Protein AF-A0A9E6DG43-F1 (afdb_monomer_lite)

Foldseek 3Di:
DPPCVVCVVVVVVVVVVVVVVVVVVCLLVPDDPVVLLVVVLVVVQVVCCVPPRDDFDSVQWDWDADPDPQFGIWIWGHGPDAWIWIFGAGSSSDTPDIDTPPDDDPDD

pLDDT: mean 88.23, std 11.86, range [42.12, 97.56]

Radius of gyration: 21.84 Å; chains: 1; bounding box: 48×24×75 Å

Sequence (108 aa):
MPRWLWYVPIGILIVVVAYNGAKLGLMRANVTESAVIDHYAGEYLKDHARLIGEGASLTDCLAIPGYDPGVWIEVRCTPPEGSAFLYGVRRDGALIYAARDEAAKPET

Secondary structure (DSSP, 8-state):
--GGGGGHHHHHHHHHHHHHHHHHHHHHHH--HHHHHHHHHHHHHHHHHHHT-S---GGGEEEEE--STT-SEEEEE--SSSPPEEEEE-TTS-EEEEEE--------

Structure (mmCIF, N/CA/C/O backbone):
data_AF-A0A9E6DG43-F1
#
_entry.id   AF-A0A9E6DG43-F1
#
loop_
_atom_site.group_PDB
_atom_site.id
_atom_site.type_symbol
_atom_site.label_atom_id
_atom_site.label_alt_id
_atom_site.label_comp_id
_atom_site.label_asym_id
_atom_site.label_entity_id
_atom_site.label_seq_id
_atom_site.pdbx_PDB_ins_code
_atom_site.Cartn_x
_atom_site.Cartn_y
_atom_site.Cartn_z
_atom_site.occupancy
_atom_site.B_iso_or_equiv
_atom_site.auth_seq_id
_atom_site.auth_comp_id
_atom_site.auth_asym_id
_atom_site.auth_atom_id
_atom_site.pdbx_PDB_model_num
ATOM 1 N N . MET A 1 1 ? 33.314 -11.643 -40.814 1.00 70.62 1 MET A N 1
ATOM 2 C CA . MET A 1 1 ? 32.351 -11.506 -39.698 1.00 70.62 1 MET A CA 1
ATOM 3 C C . MET A 1 1 ? 31.250 -10.539 -40.116 1.00 70.62 1 MET A C 1
ATOM 5 O O . MET A 1 1 ? 31.592 -9.492 -40.662 1.00 70.62 1 MET A O 1
ATOM 9 N N . PRO A 1 2 ? 29.963 -10.872 -39.928 1.00 84.81 2 PRO A N 1
ATOM 10 C CA . PRO A 1 2 ? 28.862 -9.974 -40.268 1.00 84.81 2 PRO A CA 1
ATOM 11 C C . PRO A 1 2 ? 28.979 -8.673 -39.469 1.00 84.81 2 PRO A C 1
ATOM 13 O O . PRO A 1 2 ? 29.079 -8.702 -38.245 1.00 84.81 2 PRO A O 1
ATOM 16 N N . ARG A 1 3 ? 28.962 -7.524 -40.150 1.00 84.25 3 ARG A N 1
ATOM 17 C CA . ARG A 1 3 ? 29.152 -6.199 -39.526 1.00 84.25 3 ARG A CA 1
ATOM 18 C C . ARG A 1 3 ? 28.072 -5.86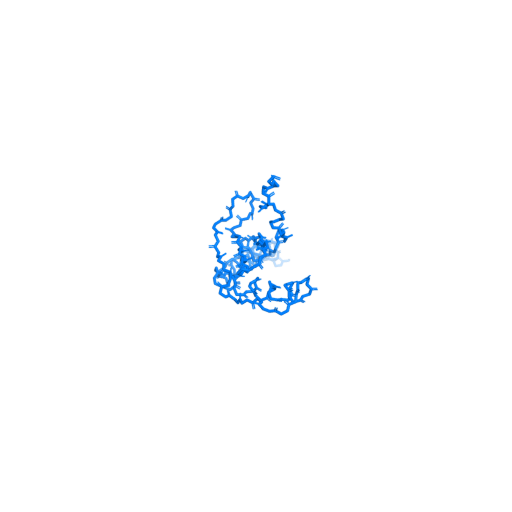0 -38.488 1.00 84.25 3 ARG A C 1
ATOM 20 O O . ARG A 1 3 ? 28.317 -5.049 -37.607 1.00 84.25 3 ARG A O 1
ATOM 27 N N . TRP A 1 4 ? 26.909 -6.513 -38.555 1.00 87.12 4 TRP A N 1
ATOM 28 C CA . TRP A 1 4 ? 25.802 -6.320 -37.616 1.00 87.12 4 TRP A CA 1
ATOM 29 C C . TRP A 1 4 ? 26.089 -6.833 -36.193 1.00 87.12 4 TRP A C 1
ATOM 31 O O . TRP A 1 4 ? 25.572 -6.270 -35.231 1.00 87.12 4 TRP A O 1
ATOM 41 N N . LEU A 1 5 ? 26.977 -7.825 -36.031 1.00 88.06 5 LEU A N 1
ATOM 42 C CA . LEU A 1 5 ? 27.350 -8.355 -34.709 1.00 88.06 5 LEU A CA 1
ATOM 43 C C . LEU A 1 5 ? 27.998 -7.306 -33.792 1.00 88.06 5 LEU A C 1
ATOM 45 O O . LEU A 1 5 ? 27.890 -7.417 -32.576 1.00 88.06 5 LEU A O 1
ATOM 49 N N . TRP A 1 6 ? 28.595 -6.252 -34.356 1.00 89.81 6 TRP A N 1
ATOM 50 C CA . TRP A 1 6 ? 29.132 -5.127 -33.584 1.00 89.81 6 TRP A CA 1
ATOM 51 C C . TRP A 1 6 ? 28.054 -4.293 -32.879 1.00 89.81 6 TRP A C 1
ATOM 53 O O . TRP A 1 6 ? 28.345 -3.656 -31.871 1.00 89.81 6 TRP A O 1
ATOM 63 N N . TYR A 1 7 ? 26.810 -4.313 -33.366 1.00 92.12 7 TYR A N 1
ATOM 64 C CA . TYR A 1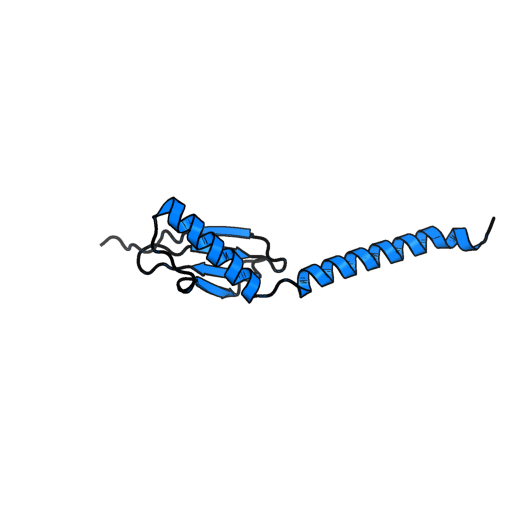 7 ? 25.697 -3.562 -32.772 1.00 92.12 7 TYR A CA 1
ATOM 65 C C . TYR A 1 7 ? 24.878 -4.382 -31.774 1.00 92.12 7 TYR A C 1
ATOM 67 O O . TYR A 1 7 ? 24.066 -3.817 -31.045 1.00 92.12 7 TYR A O 1
ATOM 75 N N . VAL A 1 8 ? 25.104 -5.696 -31.694 1.00 94.25 8 VAL A N 1
ATOM 76 C CA . VAL A 1 8 ? 24.443 -6.590 -30.732 1.00 94.25 8 VAL A CA 1
ATOM 77 C C . VAL A 1 8 ? 24.533 -6.092 -29.281 1.00 94.25 8 VAL A C 1
ATOM 79 O O . VAL A 1 8 ? 23.481 -6.029 -28.647 1.00 94.25 8 VAL A O 1
ATOM 82 N N . PRO A 1 9 ? 25.695 -5.676 -28.730 1.00 93.06 9 PRO A N 1
ATOM 83 C CA . PRO A 1 9 ? 25.746 -5.195 -27.345 1.00 93.06 9 PRO A CA 1
ATOM 84 C C . PRO A 1 9 ? 24.888 -3.942 -27.124 1.00 93.06 9 PRO A C 1
ATOM 86 O O . PRO A 1 9 ? 24.224 -3.822 -26.097 1.00 93.06 9 PRO A O 1
ATOM 89 N N . ILE A 1 10 ? 24.839 -3.040 -28.107 1.00 95.62 10 ILE A N 1
ATOM 90 C CA . ILE A 1 10 ? 23.997 -1.838 -28.054 1.00 95.62 10 ILE A CA 1
ATOM 91 C C . ILE A 1 10 ? 22.517 -2.232 -28.094 1.00 95.62 10 ILE A C 1
ATOM 93 O O . ILE A 1 10 ? 21.728 -1.739 -27.292 1.00 95.62 10 ILE A O 1
ATOM 97 N N . GLY A 1 11 ? 22.141 -3.162 -28.976 1.00 95.62 11 GLY A N 1
ATOM 98 C CA . GLY A 1 11 ? 20.778 -3.688 -29.048 1.00 95.62 11 GLY A CA 1
ATOM 99 C C . GLY A 1 11 ? 20.332 -4.332 -27.733 1.00 95.62 11 GLY A C 1
ATOM 100 O O . GLY A 1 11 ? 19.232 -4.056 -27.260 1.00 95.62 11 GLY A O 1
ATOM 101 N N . ILE A 1 12 ? 21.207 -5.118 -27.099 1.00 96.44 12 ILE A N 1
ATOM 102 C CA . ILE A 1 12 ? 20.945 -5.721 -25.785 1.00 96.44 12 ILE A CA 1
ATOM 103 C C . ILE A 1 12 ? 20.708 -4.635 -24.732 1.00 96.44 12 ILE A C 1
ATOM 105 O O . ILE A 1 12 ? 19.716 -4.702 -24.010 1.00 96.44 12 ILE A O 1
ATOM 109 N N . LEU A 1 13 ? 21.568 -3.615 -24.664 1.00 97.19 13 LEU A N 1
ATOM 110 C CA . LEU A 1 13 ? 21.403 -2.514 -23.712 1.00 97.19 13 LEU A CA 1
ATOM 111 C C . LEU A 1 13 ? 20.068 -1.784 -23.903 1.00 97.19 13 LEU A C 1
ATOM 113 O O . LEU A 1 13 ? 19.375 -1.523 -22.921 1.00 97.19 13 LEU A O 1
ATOM 117 N N . ILE A 1 14 ? 19.673 -1.512 -25.149 1.00 97.31 14 ILE A N 1
ATOM 118 C CA . ILE A 1 14 ? 18.388 -0.870 -25.461 1.00 97.31 14 ILE A CA 1
ATOM 119 C C . ILE A 1 14 ? 17.220 -1.722 -24.957 1.00 97.31 14 ILE A C 1
ATOM 121 O O . ILE A 1 14 ? 16.332 -1.201 -24.284 1.00 97.31 14 ILE A O 1
ATOM 125 N N . VAL A 1 15 ? 17.230 -3.028 -25.236 1.00 97.44 15 VAL A N 1
ATOM 126 C CA . VAL A 1 15 ? 16.167 -3.944 -24.794 1.00 97.44 15 VAL A CA 1
ATOM 127 C C . VAL A 1 15 ? 16.097 -4.009 -23.269 1.00 97.44 15 VAL A C 1
ATOM 129 O O . VAL A 1 15 ? 15.005 -3.944 -22.707 1.00 97.44 15 VAL A O 1
ATOM 132 N N . VAL A 1 16 ? 17.243 -4.077 -22.585 1.00 97.56 16 VAL A N 1
ATOM 133 C CA . VAL A 1 16 ? 17.302 -4.097 -21.116 1.00 97.56 16 VAL A CA 1
ATOM 134 C C . VAL A 1 16 ? 16.716 -2.816 -20.527 1.00 97.56 16 VAL A C 1
ATOM 136 O O . VAL A 1 16 ? 15.893 -2.883 -19.612 1.00 97.56 16 VAL A O 1
ATOM 139 N N . VAL A 1 17 ? 17.096 -1.649 -21.049 1.00 97.06 17 VAL A N 1
ATOM 140 C CA . VAL A 1 17 ? 16.578 -0.360 -20.569 1.00 97.06 17 VAL A CA 1
ATOM 141 C C . VAL A 1 17 ? 15.076 -0.244 -20.837 1.00 97.06 17 VAL A C 1
ATOM 143 O O . VAL A 1 17 ? 14.323 0.092 -19.923 1.00 97.06 17 VAL A O 1
ATOM 146 N N . ALA A 1 18 ? 14.623 -0.583 -22.046 1.00 95.50 18 ALA A N 1
ATOM 147 C CA . ALA A 1 18 ? 13.211 -0.536 -22.419 1.00 95.50 18 ALA A CA 1
ATOM 148 C C . ALA A 1 18 ? 12.354 -1.462 -21.543 1.00 95.50 18 ALA A C 1
ATOM 150 O O . ALA A 1 18 ? 11.316 -1.044 -21.032 1.00 95.50 18 ALA A O 1
ATOM 151 N N . TYR A 1 19 ? 12.815 -2.692 -21.308 1.00 96.00 19 TYR A N 1
ATOM 152 C CA . TYR A 1 19 ? 12.128 -3.658 -20.455 1.00 96.00 19 TYR A CA 1
ATOM 153 C C . TYR A 1 19 ? 11.997 -3.164 -19.009 1.00 96.00 19 TYR A C 1
ATOM 155 O O . TYR A 1 19 ? 10.907 -3.206 -18.438 1.00 96.00 19 TYR A O 1
ATOM 163 N N . ASN A 1 20 ? 13.080 -2.649 -18.416 1.00 93.50 20 ASN A N 1
ATOM 164 C CA . ASN A 1 20 ? 13.039 -2.134 -17.045 1.00 93.50 20 ASN A CA 1
ATOM 165 C C . ASN A 1 20 ? 12.154 -0.886 -16.929 1.00 93.50 20 ASN A C 1
ATOM 167 O O . ASN A 1 20 ? 11.364 -0.788 -15.992 1.00 93.50 20 ASN A O 1
ATOM 171 N N . GLY A 1 21 ? 12.234 0.033 -17.896 1.00 90.50 21 GLY A N 1
ATOM 172 C CA . GLY A 1 21 ? 11.371 1.213 -17.949 1.00 90.50 21 GLY A CA 1
ATOM 173 C C . GLY A 1 21 ? 9.890 0.844 -18.048 1.00 90.50 21 GLY A C 1
ATOM 174 O O . GLY A 1 21 ? 9.083 1.333 -17.259 1.00 90.50 21 GLY A O 1
ATOM 175 N N . ALA A 1 22 ? 9.540 -0.078 -18.950 1.00 90.12 22 ALA A N 1
ATOM 176 C CA . ALA A 1 22 ? 8.172 -0.567 -19.107 1.00 90.12 22 ALA A CA 1
ATOM 177 C C . ALA A 1 22 ? 7.664 -1.261 -17.834 1.00 90.12 22 ALA A C 1
ATOM 179 O O . ALA A 1 22 ? 6.570 -0.957 -17.363 1.00 90.12 22 ALA A O 1
ATOM 180 N N . LYS A 1 23 ? 8.474 -2.137 -17.227 1.00 85.38 23 LYS A N 1
ATOM 181 C CA . LYS A 1 23 ? 8.131 -2.823 -15.974 1.00 85.38 23 LYS A CA 1
ATOM 182 C C . LYS A 1 23 ? 7.853 -1.833 -14.839 1.00 85.38 23 LYS A C 1
ATOM 184 O O . LYS A 1 23 ? 6.844 -1.959 -14.151 1.00 85.38 23 LYS A O 1
ATOM 189 N N . LEU A 1 24 ? 8.729 -0.846 -14.646 1.00 82.25 24 LEU A N 1
ATOM 190 C CA . LEU A 1 24 ? 8.568 0.175 -13.605 1.00 82.25 24 LEU A CA 1
ATOM 191 C C . LEU A 1 24 ? 7.360 1.082 -13.871 1.00 82.25 24 LEU A C 1
ATOM 193 O O . LEU A 1 24 ? 6.647 1.441 -12.935 1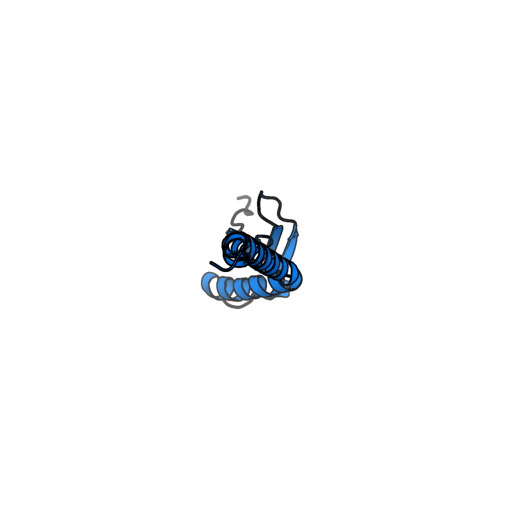.00 82.25 24 LEU A O 1
ATOM 197 N N . GLY A 1 25 ? 7.109 1.422 -15.138 1.00 81.06 25 GLY A N 1
ATOM 198 C CA . GLY A 1 25 ? 5.933 2.183 -15.553 1.00 81.06 25 GLY A CA 1
ATOM 199 C C . GLY A 1 25 ? 4.632 1.444 -15.247 1.00 81.06 25 GLY A C 1
ATOM 200 O O . GLY A 1 25 ? 3.740 2.019 -14.632 1.00 81.06 25 GLY A O 1
ATOM 201 N N . LEU A 1 26 ? 4.554 0.156 -15.592 1.00 80.81 26 LEU A N 1
ATOM 202 C CA . LEU A 1 26 ? 3.387 -0.687 -15.316 1.00 80.81 26 LEU A CA 1
ATOM 203 C C . LEU A 1 26 ? 3.130 -0.854 -13.815 1.00 80.81 26 LEU A C 1
ATOM 205 O O . LEU A 1 26 ? 1.985 -0.748 -13.386 1.00 80.81 26 LEU A O 1
ATOM 209 N N . MET A 1 27 ? 4.179 -1.048 -13.008 1.00 73.94 27 MET A N 1
ATOM 210 C CA . MET A 1 27 ? 4.045 -1.104 -11.546 1.00 73.94 27 MET A CA 1
ATOM 211 C C . MET A 1 27 ? 3.437 0.185 -10.985 1.00 73.94 27 MET A C 1
ATOM 213 O O . MET A 1 27 ? 2.540 0.133 -10.155 1.00 73.94 27 MET A O 1
ATOM 217 N N . ARG A 1 28 ? 3.881 1.352 -11.465 1.00 74.69 28 ARG A N 1
ATOM 218 C CA . ARG A 1 28 ? 3.340 2.642 -11.010 1.00 74.69 28 ARG A CA 1
ATOM 219 C C . ARG A 1 28 ? 1.943 2.945 -11.547 1.00 74.69 28 ARG A C 1
ATOM 221 O O . ARG A 1 28 ? 1.198 3.646 -10.876 1.00 74.69 28 ARG A O 1
ATOM 228 N N . ALA A 1 29 ? 1.610 2.478 -12.749 1.00 76.38 29 ALA A N 1
ATOM 229 C CA . ALA A 1 29 ? 0.318 2.738 -13.380 1.00 76.38 29 ALA A CA 1
ATOM 230 C C . ALA A 1 29 ? -0.808 1.863 -12.809 1.00 76.38 29 ALA A C 1
ATOM 232 O O . ALA A 1 29 ? -1.949 2.308 -12.751 1.00 76.38 29 ALA A O 1
ATOM 233 N N . ASN A 1 30 ? -0.489 0.637 -12.384 1.00 77.19 30 ASN A N 1
ATOM 234 C CA . ASN A 1 30 ? -1.487 -0.319 -11.903 1.00 77.19 30 ASN A CA 1
ATOM 235 C C . ASN A 1 30 ? -1.790 -0.198 -10.401 1.00 77.19 30 ASN A C 1
ATOM 237 O O . ASN A 1 30 ? -2.778 -0.767 -9.943 1.00 77.19 30 ASN A O 1
ATOM 241 N N . VAL A 1 31 ? -0.970 0.523 -9.631 1.00 83.06 31 VAL A N 1
ATOM 242 C CA . VAL A 1 31 ? -1.238 0.784 -8.210 1.00 83.06 31 VAL A CA 1
ATOM 243 C C . VAL A 1 31 ? -2.121 2.024 -8.097 1.00 83.06 31 VAL A C 1
ATOM 245 O O . VAL A 1 31 ? -1.655 3.158 -8.220 1.00 83.06 31 VAL A O 1
ATOM 248 N N . THR A 1 32 ? -3.416 1.794 -7.885 1.00 86.12 32 THR A N 1
ATOM 249 C CA . THR A 1 32 ? -4.394 2.854 -7.623 1.00 86.12 32 THR A CA 1
ATOM 250 C C . THR A 1 32 ? -4.523 3.110 -6.126 1.00 86.12 32 THR A C 1
ATOM 252 O O . THR A 1 32 ? -4.277 2.228 -5.305 1.00 86.12 32 THR A O 1
ATOM 255 N N . GLU A 1 33 ? -4.929 4.329 -5.771 1.00 87.06 33 GLU A N 1
ATOM 256 C CA . GLU A 1 33 ? -5.167 4.720 -4.378 1.00 87.06 33 GLU A CA 1
ATOM 257 C C . GLU A 1 33 ? -6.203 3.804 -3.712 1.00 87.06 33 GLU A C 1
ATOM 259 O O . GLU A 1 33 ? -5.945 3.234 -2.657 1.00 87.06 33 GLU A O 1
ATOM 264 N N . SER A 1 34 ? -7.330 3.568 -4.393 1.00 89.31 34 SER A N 1
ATOM 265 C CA . SER A 1 34 ? -8.402 2.692 -3.913 1.00 89.31 34 SER A CA 1
ATOM 266 C C . SER A 1 34 ? -7.928 1.260 -3.671 1.00 89.31 34 SER A C 1
ATOM 268 O O . SER A 1 34 ? -8.234 0.695 -2.630 1.00 89.31 34 SER A O 1
ATOM 270 N N . ALA A 1 35 ? -7.114 0.691 -4.568 1.00 90.38 35 ALA A N 1
ATOM 271 C CA . ALA A 1 35 ? -6.598 -0.665 -4.385 1.00 90.38 35 ALA A CA 1
ATOM 272 C C . ALA A 1 35 ? -5.683 -0.785 -3.155 1.00 90.38 35 ALA A C 1
ATOM 274 O O . ALA A 1 35 ? -5.690 -1.815 -2.483 1.00 90.38 35 ALA A O 1
ATOM 275 N N . VAL A 1 36 ? -4.903 0.260 -2.851 1.00 92.88 36 VAL A N 1
ATOM 276 C CA . VAL A 1 36 ? -4.083 0.313 -1.633 1.00 92.88 36 VAL A CA 1
ATOM 277 C C . VAL A 1 36 ? -4.971 0.381 -0.392 1.00 92.88 36 VAL A C 1
ATOM 279 O O . VAL A 1 36 ? -4.755 -0.388 0.542 1.00 92.88 36 VAL A O 1
ATOM 282 N N . ILE A 1 37 ? -5.985 1.247 -0.395 1.00 93.62 37 ILE A N 1
ATOM 283 C CA . ILE A 1 37 ? -6.928 1.380 0.724 1.00 93.62 37 ILE A CA 1
ATOM 284 C C . ILE A 1 37 ? -7.627 0.051 0.994 1.00 93.62 37 ILE A C 1
ATOM 286 O O . ILE A 1 37 ? -7.568 -0.436 2.117 1.00 93.62 37 ILE A O 1
ATOM 290 N N . ASP A 1 38 ? -8.219 -0.567 -0.030 1.00 94.81 38 ASP A N 1
ATOM 291 C CA . ASP A 1 38 ? -8.955 -1.826 0.109 1.00 94.81 38 ASP A CA 1
ATOM 292 C C . ASP A 1 38 ? -8.058 -2.951 0.645 1.00 94.81 38 ASP A C 1
ATOM 294 O O . ASP A 1 38 ? -8.471 -3.747 1.492 1.00 94.81 38 ASP A O 1
ATOM 298 N N . HIS A 1 39 ? -6.804 -3.002 0.184 1.00 95.19 39 HIS A N 1
ATOM 299 C CA . HIS A 1 39 ? -5.836 -3.995 0.635 1.00 95.19 39 HIS A CA 1
ATOM 300 C C . HIS A 1 39 ? -5.507 -3.846 2.125 1.00 95.19 39 HIS A C 1
ATOM 302 O O . HIS A 1 39 ? -5.626 -4.816 2.876 1.00 95.19 39 HIS A O 1
ATOM 308 N N . TYR A 1 40 ? -5.116 -2.645 2.565 1.00 96.38 40 TYR A N 1
ATOM 309 C CA . TYR A 1 40 ? -4.723 -2.421 3.960 1.00 96.38 40 TYR A CA 1
ATOM 310 C C . TYR A 1 40 ? -5.917 -2.322 4.914 1.00 96.38 40 TYR A C 1
ATOM 312 O O . TYR A 1 40 ? -5.782 -2.706 6.069 1.00 96.38 40 TYR A O 1
ATOM 320 N N . ALA A 1 41 ? -7.104 -1.931 4.443 1.00 96.25 41 ALA A N 1
ATOM 321 C CA . ALA A 1 41 ? -8.341 -2.068 5.210 1.00 96.25 41 ALA A CA 1
ATOM 322 C C . ALA A 1 41 ? -8.676 -3.549 5.469 1.00 96.25 41 ALA A C 1
ATOM 324 O O . ALA A 1 41 ? -9.068 -3.919 6.574 1.00 96.25 41 ALA A O 1
ATOM 325 N N . GLY A 1 42 ? -8.456 -4.426 4.483 1.00 95.88 42 GLY A N 1
ATOM 326 C CA . GLY A 1 42 ? -8.563 -5.873 4.676 1.00 95.88 42 GLY A CA 1
ATOM 327 C C . GLY A 1 42 ? -7.521 -6.438 5.648 1.00 95.88 42 GLY A C 1
ATOM 328 O O . GLY A 1 42 ? -7.823 -7.371 6.392 1.00 95.88 42 GLY A O 1
ATOM 329 N N . GLU A 1 43 ? -6.308 -5.884 5.664 1.00 95.56 43 GLU A N 1
ATOM 330 C CA . GLU A 1 43 ? -5.274 -6.261 6.636 1.00 95.56 43 GLU A CA 1
ATOM 331 C C . GLU A 1 43 ? -5.628 -5.792 8.053 1.00 95.56 43 GLU A C 1
ATOM 333 O O . GLU A 1 43 ? -5.540 -6.578 8.995 1.00 95.56 43 GLU A O 1
ATOM 338 N N . TYR A 1 44 ? -6.162 -4.576 8.186 1.00 95.50 44 TYR A N 1
ATOM 339 C CA . TYR A 1 44 ? -6.699 -4.047 9.437 1.00 95.50 44 TYR A CA 1
ATOM 340 C C . TYR A 1 44 ? -7.739 -4.973 10.071 1.00 95.50 44 TYR A C 1
ATOM 342 O O . TYR A 1 44 ? -7.647 -5.249 11.265 1.00 95.50 44 TYR A O 1
ATOM 350 N N . LEU A 1 45 ? -8.686 -5.517 9.297 1.00 95.94 45 LEU A N 1
ATOM 351 C CA . LEU A 1 45 ? -9.674 -6.455 9.843 1.00 95.94 45 LEU A CA 1
ATOM 352 C C . LEU A 1 45 ? -9.011 -7.681 10.486 1.00 95.94 45 LEU A C 1
ATOM 354 O O . LEU A 1 45 ? -9.431 -8.124 11.555 1.00 95.94 45 LEU A O 1
ATOM 358 N N . L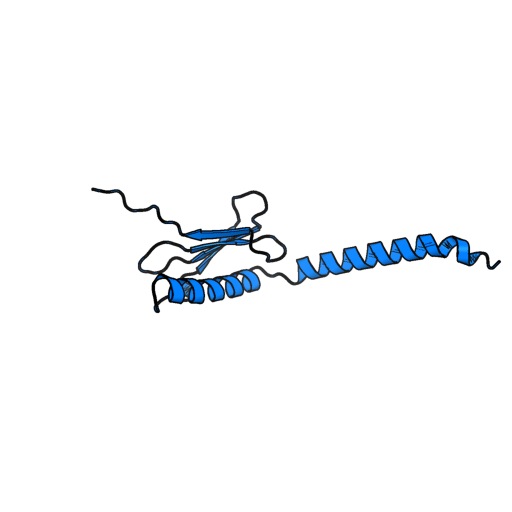YS A 1 46 ? -7.955 -8.217 9.862 1.00 95.50 46 LYS A N 1
ATOM 359 C CA . LYS A 1 46 ? -7.214 -9.371 10.393 1.00 95.50 46 LYS A CA 1
ATOM 360 C C . LYS A 1 46 ? -6.422 -8.994 11.640 1.00 95.50 46 LYS A C 1
ATOM 362 O O . LYS A 1 46 ? -6.443 -9.739 12.619 1.00 95.50 46 LYS A O 1
ATOM 367 N N . ASP A 1 47 ? -5.737 -7.854 11.611 1.00 93.00 47 ASP A N 1
ATOM 368 C CA . ASP A 1 47 ? -4.943 -7.358 12.735 1.00 93.00 47 ASP A CA 1
ATOM 369 C C . ASP A 1 47 ? -5.826 -7.041 13.945 1.00 93.00 47 ASP A C 1
ATOM 371 O O . ASP A 1 47 ? -5.504 -7.419 15.074 1.00 93.00 47 ASP A O 1
ATOM 375 N N . HIS A 1 48 ? -6.976 -6.408 13.715 1.00 92.88 48 HIS A N 1
ATOM 376 C CA . HIS A 1 48 ? -7.955 -6.119 14.751 1.00 92.88 48 HIS A CA 1
ATOM 377 C C . HIS A 1 48 ? -8.546 -7.405 15.334 1.00 92.88 48 HIS A C 1
ATOM 379 O O . HIS A 1 48 ? -8.508 -7.582 16.552 1.00 92.88 48 HIS A O 1
ATOM 385 N N . ALA A 1 49 ? -9.005 -8.338 14.489 1.00 93.00 49 ALA A N 1
ATOM 386 C CA . ALA A 1 49 ? -9.512 -9.639 14.932 1.00 93.00 49 ALA A CA 1
ATOM 387 C C . ALA A 1 49 ? -8.481 -10.409 15.769 1.00 93.00 49 ALA A C 1
ATOM 389 O O . ALA A 1 49 ? -8.822 -11.027 16.777 1.00 93.00 49 ALA A O 1
ATOM 390 N N . ARG A 1 50 ? -7.200 -10.333 15.389 1.00 91.56 50 ARG A N 1
ATOM 391 C CA . ARG A 1 50 ? -6.100 -10.992 16.097 1.00 91.56 50 ARG A CA 1
ATOM 392 C C . ARG A 1 50 ? -5.769 -10.352 17.447 1.00 91.56 50 ARG A C 1
ATOM 394 O O . ARG A 1 50 ? -5.395 -11.077 18.367 1.00 91.56 50 ARG A O 1
ATOM 401 N N . LEU A 1 51 ? -5.809 -9.024 17.551 1.00 89.19 51 LEU A N 1
ATOM 402 C CA . LEU A 1 51 ? -5.294 -8.295 18.718 1.00 89.19 51 LEU A CA 1
ATOM 403 C C . LEU A 1 51 ? -6.373 -7.861 19.711 1.00 89.19 51 LEU A C 1
ATOM 405 O O . LEU A 1 51 ? -6.080 -7.733 20.897 1.00 89.19 51 LEU A O 1
ATOM 409 N N . ILE A 1 52 ? -7.576 -7.567 19.227 1.00 89.19 52 ILE A N 1
ATOM 410 C CA . ILE A 1 52 ? -8.674 -6.979 20.007 1.00 89.19 52 ILE A CA 1
ATOM 411 C C . ILE A 1 52 ? -9.891 -7.909 19.965 1.00 89.19 52 ILE A C 1
ATOM 413 O O . ILE A 1 52 ? -10.520 -8.143 20.994 1.00 89.19 52 ILE A O 1
ATOM 417 N N . GLY A 1 53 ? -10.182 -8.481 18.796 1.00 87.56 53 GLY A N 1
ATOM 418 C CA . GLY A 1 53 ? -11.329 -9.349 18.550 1.00 87.56 53 GLY A CA 1
ATOM 419 C C . GLY A 1 53 ? -12.176 -8.859 17.377 1.00 87.56 53 GLY A C 1
ATOM 420 O O . GLY A 1 53 ? -11.800 -7.941 16.646 1.00 87.56 53 GLY A O 1
ATOM 421 N N . GLU A 1 54 ? -13.320 -9.501 17.177 1.00 87.56 54 GLU A N 1
ATOM 422 C CA . GLU A 1 54 ? -14.287 -9.125 16.141 1.00 87.56 54 GLU A CA 1
ATOM 423 C C . GLU A 1 54 ? -14.879 -7.726 16.400 1.00 87.56 54 GLU A C 1
ATOM 425 O O . GLU A 1 54 ? -14.966 -7.287 17.546 1.00 87.56 54 GLU A O 1
ATOM 430 N N . GLY A 1 55 ? -15.321 -7.038 15.341 1.00 87.25 55 GLY A N 1
ATOM 431 C CA . GLY A 1 55 ? -16.017 -5.743 15.449 1.00 87.25 55 GLY A CA 1
ATOM 432 C C . GLY A 1 55 ? -15.417 -4.596 14.635 1.00 87.25 55 GLY A C 1
ATOM 433 O O . GLY A 1 55 ? -16.024 -3.533 14.567 1.00 87.25 55 GLY A O 1
ATOM 434 N N . ALA A 1 56 ? -14.272 -4.814 13.989 1.00 91.94 56 ALA A N 1
ATOM 435 C CA . ALA A 1 56 ? -13.720 -3.880 13.015 1.00 91.94 56 ALA A CA 1
ATOM 436 C C . ALA A 1 56 ? -14.518 -3.877 11.705 1.00 91.94 56 ALA A C 1
ATOM 438 O O . ALA A 1 56 ? -15.016 -4.914 11.258 1.00 91.94 56 ALA A O 1
ATOM 439 N N . SER A 1 57 ? -14.587 -2.715 11.060 1.00 93.94 57 SER A N 1
ATOM 440 C CA . SER A 1 57 ? -15.245 -2.514 9.772 1.00 93.94 57 SER A CA 1
ATOM 441 C C . SER A 1 57 ? -14.308 -1.856 8.762 1.00 93.94 57 SER A C 1
ATOM 443 O O . SER A 1 57 ? -13.465 -1.032 9.101 1.00 93.94 57 SER A O 1
ATOM 445 N N . LEU A 1 58 ? -14.503 -2.148 7.473 1.00 92.88 58 LEU A N 1
ATOM 446 C CA . LEU A 1 58 ? -13.793 -1.449 6.392 1.00 92.88 58 LEU A CA 1
ATOM 447 C C . LEU A 1 58 ? -14.073 0.063 6.395 1.00 92.88 58 LEU A C 1
ATOM 449 O O . LEU A 1 58 ? -13.243 0.846 5.946 1.00 92.88 58 LEU A O 1
ATOM 453 N N . THR A 1 59 ? -15.233 0.477 6.911 1.00 93.25 59 THR A N 1
ATOM 454 C CA . THR A 1 59 ? -15.625 1.891 7.022 1.00 93.25 59 THR A CA 1
ATOM 455 C C . THR A 1 59 ? -14.851 2.660 8.087 1.00 93.25 59 THR A C 1
ATOM 457 O O . THR A 1 59 ? -14.947 3.883 8.125 1.00 93.25 59 THR A O 1
ATOM 460 N N . ASP A 1 60 ? -14.097 1.964 8.937 1.00 94.25 60 ASP A N 1
ATOM 461 C CA . ASP A 1 60 ? -13.256 2.583 9.963 1.00 94.25 60 ASP A CA 1
ATOM 462 C C . ASP A 1 60 ? -11.987 3.192 9.344 1.00 94.25 60 ASP A C 1
ATOM 464 O O . ASP A 1 60 ? -11.282 3.971 9.986 1.00 94.25 60 ASP A O 1
ATOM 468 N N . CYS A 1 61 ? -11.695 2.836 8.089 1.00 95.75 61 CYS A N 1
ATOM 469 C CA . CYS A 1 61 ? -10.497 3.220 7.366 1.00 95.75 61 CYS A CA 1
ATOM 470 C C . CYS A 1 61 ? -10.694 4.461 6.496 1.00 95.75 61 CYS A C 1
ATOM 472 O O . CYS A 1 61 ? -11.659 4.594 5.743 1.00 95.75 61 CYS A O 1
ATOM 474 N N . LEU A 1 62 ? -9.695 5.335 6.538 1.00 95.12 62 LEU A N 1
ATOM 475 C CA . LEU A 1 62 ? -9.563 6.500 5.677 1.00 95.12 62 LEU A CA 1
ATOM 476 C C . LEU A 1 62 ? -8.127 6.611 5.162 1.00 95.12 62 LEU A C 1
ATOM 478 O O . LEU A 1 62 ? -7.165 6.352 5.885 1.00 95.12 62 LEU A O 1
ATOM 482 N N . ALA A 1 63 ? -7.983 7.001 3.900 1.00 93.88 63 ALA A N 1
ATOM 483 C CA . ALA A 1 63 ? -6.690 7.333 3.320 1.00 93.88 63 ALA A CA 1
ATOM 484 C C . ALA A 1 63 ? -6.382 8.810 3.520 1.00 93.88 63 ALA A C 1
ATOM 486 O O . ALA A 1 63 ? -7.211 9.673 3.223 1.00 93.88 63 ALA A O 1
ATOM 487 N N . ILE A 1 64 ? -5.160 9.094 3.952 1.00 94.06 64 ILE A N 1
ATOM 488 C CA . ILE A 1 64 ? -4.608 10.443 3.995 1.00 94.06 64 ILE A CA 1
ATOM 489 C C . ILE A 1 64 ? -3.257 10.492 3.277 1.00 94.06 64 ILE A C 1
ATOM 491 O O . ILE A 1 64 ? -2.551 9.482 3.201 1.00 94.06 64 ILE A O 1
ATOM 495 N N . PRO A 1 65 ? -2.867 11.659 2.733 1.00 93.56 65 PRO A N 1
ATOM 496 C CA . PRO A 1 65 ? -1.532 11.842 2.182 1.00 93.56 65 PRO A CA 1
ATOM 497 C C . PRO A 1 65 ? -0.453 11.525 3.223 1.00 93.56 65 PRO A C 1
ATOM 499 O O . PRO A 1 65 ? -0.554 11.951 4.373 1.00 93.56 65 PRO A O 1
ATOM 502 N N . GLY A 1 66 ? 0.590 10.804 2.808 1.00 90.25 66 GLY A N 1
ATOM 503 C CA . GLY A 1 66 ? 1.734 10.517 3.669 1.00 90.25 66 GLY A CA 1
ATOM 504 C C . GLY A 1 66 ? 2.473 11.790 4.082 1.00 90.25 66 GLY A C 1
ATOM 505 O O . GLY A 1 66 ? 2.772 12.634 3.236 1.00 90.25 66 GLY A O 1
ATOM 506 N N . TYR A 1 67 ? 2.777 11.922 5.375 1.00 87.38 67 TYR A N 1
ATOM 507 C CA . TYR A 1 67 ? 3.575 13.035 5.900 1.00 87.38 67 TYR A CA 1
ATOM 508 C C . TYR A 1 67 ? 5.082 12.737 5.856 1.00 87.38 67 TYR A C 1
ATOM 510 O O . TYR A 1 67 ? 5.884 13.620 5.547 1.00 87.38 67 TYR A O 1
ATOM 518 N N . ASP A 1 68 ? 5.471 11.486 6.124 1.00 88.81 68 ASP A N 1
ATOM 519 C CA . ASP A 1 68 ? 6.877 11.096 6.204 1.00 88.81 68 ASP A CA 1
ATOM 520 C C . ASP A 1 68 ? 7.535 10.876 4.829 1.00 88.81 68 ASP A C 1
ATOM 522 O O . ASP A 1 68 ? 6.894 10.403 3.880 1.00 88.81 68 ASP A O 1
ATOM 526 N N . PRO A 1 69 ? 8.852 11.139 4.701 1.00 89.69 69 PRO A N 1
ATOM 527 C CA . PRO A 1 69 ? 9.590 10.896 3.469 1.00 89.69 69 PRO A CA 1
ATOM 528 C C . PRO A 1 69 ? 9.467 9.446 2.987 1.00 89.69 69 PRO A C 1
ATOM 530 O O . PRO A 1 69 ? 9.873 8.500 3.658 1.00 89.69 69 PRO A O 1
ATOM 533 N N . GLY A 1 70 ? 8.950 9.278 1.771 1.00 90.12 70 GLY A N 1
ATOM 534 C CA . GLY A 1 70 ? 8.774 7.969 1.142 1.00 90.12 70 GLY A CA 1
ATOM 535 C C . GLY A 1 70 ? 7.396 7.345 1.359 1.00 90.12 70 GLY A C 1
ATOM 536 O O . GLY A 1 70 ? 7.046 6.446 0.591 1.00 90.12 70 GLY A O 1
ATOM 537 N N . VAL A 1 71 ? 6.592 7.849 2.304 1.00 94.75 71 VAL A N 1
ATOM 538 C CA . VAL A 1 71 ? 5.172 7.496 2.426 1.00 94.75 71 VAL A CA 1
ATOM 539 C C . VAL A 1 71 ? 4.404 8.256 1.355 1.00 94.75 71 VAL A C 1
ATOM 541 O O . VAL A 1 71 ? 4.415 9.481 1.297 1.00 94.75 71 VAL A O 1
ATOM 544 N N . TRP A 1 72 ? 3.749 7.523 0.465 1.00 94.12 72 TRP A N 1
ATOM 545 C CA . TRP A 1 72 ? 2.839 8.112 -0.509 1.00 94.12 72 TRP A CA 1
ATOM 546 C C . TRP A 1 72 ? 1.458 8.334 0.108 1.00 94.12 72 TRP A C 1
ATOM 548 O O . TRP A 1 72 ? 0.881 9.411 -0.041 1.00 94.12 72 TRP A O 1
ATOM 558 N N . ILE A 1 73 ? 0.957 7.323 0.811 1.00 94.81 73 ILE A N 1
ATOM 559 C CA . ILE A 1 73 ? -0.363 7.317 1.432 1.00 94.81 73 ILE A CA 1
ATOM 560 C C . ILE A 1 73 ? -0.271 6.620 2.786 1.00 94.81 73 ILE A C 1
ATOM 562 O O . ILE A 1 73 ? 0.431 5.616 2.918 1.00 94.81 73 ILE A O 1
ATOM 566 N N . GLU A 1 74 ? -0.955 7.159 3.787 1.00 96.69 74 GLU A N 1
ATOM 567 C CA . GLU A 1 74 ? -1.209 6.476 5.050 1.00 96.69 74 GLU A CA 1
ATOM 568 C C . GLU A 1 74 ? -2.678 6.053 5.080 1.00 96.69 74 GLU A C 1
ATOM 570 O O . GLU A 1 74 ? -3.579 6.874 4.900 1.00 96.69 74 GLU A O 1
ATOM 575 N N . VAL A 1 75 ? -2.920 4.762 5.298 1.00 96.56 75 VAL A N 1
ATOM 576 C CA . VAL A 1 75 ? -4.257 4.239 5.583 1.00 96.56 75 VAL A CA 1
ATOM 577 C C . VAL A 1 75 ? -4.411 4.203 7.096 1.00 96.56 75 VAL A C 1
ATOM 579 O O . VAL A 1 75 ? -3.692 3.476 7.782 1.00 96.56 75 VAL A O 1
ATOM 582 N N . ARG A 1 76 ? -5.326 5.019 7.613 1.00 96.12 76 ARG A N 1
ATOM 583 C CA . ARG A 1 76 ? -5.623 5.152 9.038 1.00 96.12 76 ARG A CA 1
ATOM 584 C C . ARG A 1 76 ? -6.980 4.518 9.313 1.00 96.12 76 ARG A C 1
ATOM 586 O O . ARG A 1 76 ? -7.986 5.002 8.808 1.00 96.12 76 ARG A O 1
ATOM 593 N N . CYS A 1 77 ? -7.006 3.449 10.098 1.00 96.19 77 CYS A N 1
ATOM 594 C CA . CYS A 1 77 ? -8.228 2.749 10.484 1.00 96.19 77 CYS A CA 1
ATOM 595 C C . CYS A 1 77 ? -8.506 2.964 11.969 1.00 96.19 77 CYS A C 1
ATOM 597 O O . CYS A 1 77 ? -7.739 2.507 12.816 1.00 96.19 77 CYS A O 1
ATOM 599 N N . THR A 1 78 ? -9.588 3.671 12.283 1.00 94.00 78 THR A N 1
ATOM 600 C CA . THR A 1 78 ? -9.952 4.030 13.656 1.00 94.00 78 THR A CA 1
ATOM 601 C C . THR A 1 78 ? -11.254 3.326 14.031 1.00 94.00 78 THR A C 1
ATOM 603 O O . THR A 1 78 ? -12.314 3.782 13.598 1.00 94.00 78 THR A O 1
ATOM 606 N N . PRO A 1 79 ? -11.206 2.234 14.819 1.00 89.81 79 PRO A N 1
ATOM 607 C CA . PRO A 1 79 ? -12.423 1.592 15.302 1.00 89.81 79 PRO A CA 1
ATOM 608 C C . PRO A 1 79 ? -13.236 2.556 16.184 1.00 89.81 79 PRO A C 1
ATOM 610 O O . PRO A 1 79 ? -12.659 3.467 16.787 1.00 89.81 79 PRO A O 1
ATOM 613 N N . PRO A 1 80 ? -14.558 2.339 16.333 1.00 84.25 80 PRO A N 1
ATOM 614 C CA . PRO A 1 80 ? -15.403 3.145 17.219 1.00 84.25 80 PRO A CA 1
ATOM 615 C C . PRO A 1 80 ? -14.888 3.195 18.664 1.00 84.25 80 PRO A C 1
ATOM 617 O O . PRO A 1 80 ? -15.017 4.211 19.344 1.00 84.25 80 PRO A O 1
ATOM 620 N N . GLU A 1 81 ? -14.287 2.094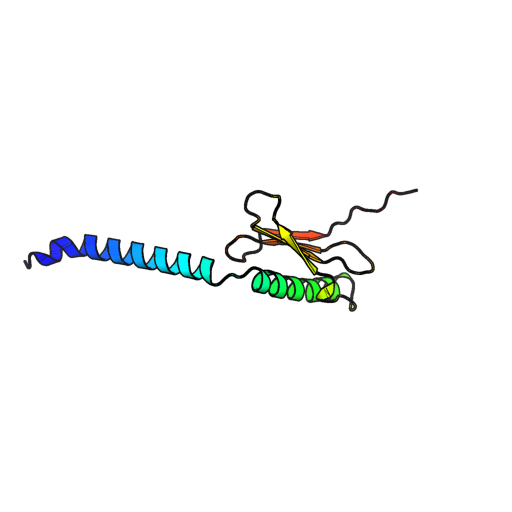 19.115 1.00 81.25 81 GLU A N 1
ATOM 621 C CA . GLU A 1 81 ? -13.643 1.961 20.414 1.00 81.25 81 GLU A CA 1
ATOM 622 C C . GLU A 1 81 ? -12.210 1.455 20.211 1.00 81.25 81 GLU A C 1
ATOM 624 O O . GLU A 1 81 ? -11.997 0.381 19.650 1.00 81.25 81 GLU A O 1
ATOM 629 N N . GLY A 1 82 ? -11.217 2.218 20.672 1.00 81.19 82 GLY A N 1
ATOM 630 C CA . GLY A 1 82 ? -9.811 1.813 20.640 1.00 81.19 82 GLY A CA 1
ATOM 631 C C . GLY A 1 82 ? -8.890 2.801 19.933 1.00 81.19 82 GLY A C 1
ATOM 632 O O . GLY A 1 82 ? -9.253 3.938 19.640 1.00 81.19 82 GLY A O 1
ATOM 633 N N . SER A 1 83 ? -7.652 2.366 19.716 1.00 88.25 83 SER A N 1
ATOM 634 C CA . SER A 1 83 ? -6.613 3.141 19.043 1.00 88.25 83 SER A CA 1
ATOM 635 C C . SER A 1 83 ? -6.613 2.913 17.536 1.00 88.25 83 SER A C 1
ATOM 637 O O . SER A 1 83 ? -6.979 1.842 17.046 1.00 88.25 83 SER A O 1
ATOM 639 N N . ALA A 1 84 ? -6.170 3.931 16.799 1.00 91.88 84 ALA A N 1
ATOM 640 C CA . ALA A 1 84 ? -6.059 3.851 15.352 1.00 91.88 84 ALA A CA 1
ATOM 641 C C . ALA A 1 84 ? -4.927 2.906 14.934 1.00 91.88 84 ALA A C 1
ATOM 643 O O . ALA A 1 84 ? -3.861 2.885 15.550 1.00 91.88 84 ALA A O 1
ATOM 644 N N . PHE A 1 85 ? -5.153 2.167 13.855 1.00 94.75 85 PHE A N 1
ATOM 645 C CA . PHE A 1 85 ? -4.154 1.385 13.142 1.00 94.75 85 PHE A CA 1
ATOM 646 C C . PHE A 1 85 ? -3.676 2.197 11.943 1.00 94.75 85 PHE A C 1
ATOM 648 O O . PHE A 1 85 ? -4.489 2.701 11.166 1.00 94.75 85 PHE A O 1
ATOM 655 N N . LEU A 1 86 ? -2.364 2.346 11.806 1.00 95.38 86 LEU A N 1
ATOM 656 C CA . LEU A 1 86 ? -1.730 3.170 10.785 1.00 95.38 86 LEU A CA 1
ATOM 657 C C . LEU A 1 86 ? -0.901 2.289 9.862 1.00 95.38 86 LEU A C 1
ATOM 659 O O . LEU A 1 86 ? -0.034 1.550 10.330 1.00 95.38 86 LEU A O 1
ATOM 663 N N . TYR A 1 87 ? -1.112 2.428 8.559 1.00 96.56 87 TYR A N 1
ATOM 664 C CA . TYR A 1 87 ? -0.356 1.722 7.532 1.00 96.56 87 TYR A CA 1
ATOM 665 C C . TYR A 1 87 ? 0.235 2.738 6.560 1.00 96.56 87 TYR A C 1
ATOM 667 O O . TYR A 1 87 ? -0.471 3.280 5.710 1.00 96.56 87 TYR A O 1
ATOM 675 N N . GLY A 1 88 ? 1.534 3.011 6.682 1.00 96.12 88 GLY A N 1
ATOM 676 C CA . GLY A 1 88 ? 2.257 3.885 5.761 1.00 96.12 88 GLY A CA 1
ATOM 677 C 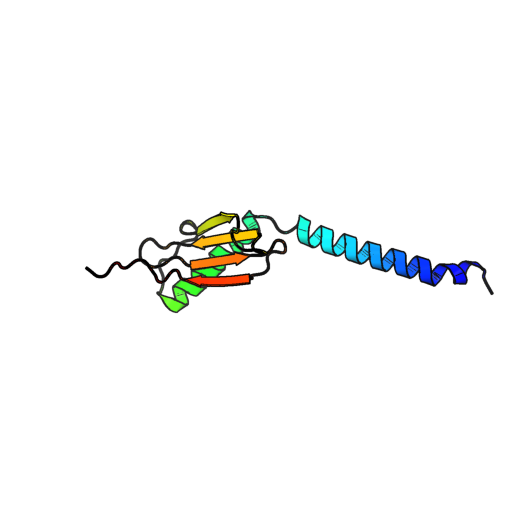C . GLY A 1 88 ? 2.711 3.115 4.528 1.00 96.12 88 GLY A C 1
ATOM 678 O O . GLY A 1 88 ? 3.424 2.120 4.650 1.00 96.12 88 GLY A O 1
ATOM 679 N N . VAL A 1 89 ? 2.337 3.571 3.334 1.00 95.38 89 VAL A N 1
ATOM 680 C CA . VAL A 1 89 ? 2.526 2.830 2.080 1.00 95.38 89 VAL A CA 1
ATOM 681 C C . VAL A 1 89 ? 3.298 3.661 1.058 1.00 95.38 89 VAL A C 1
ATOM 683 O O . VAL A 1 89 ? 3.051 4.854 0.874 1.00 95.38 89 VAL A O 1
ATOM 686 N N . ARG A 1 90 ? 4.235 3.030 0.345 1.00 93.25 90 ARG A N 1
ATOM 687 C CA . ARG A 1 90 ? 4.980 3.635 -0.772 1.00 93.25 90 ARG A CA 1
ATOM 688 C C . ARG A 1 90 ? 4.147 3.693 -2.049 1.00 93.25 90 ARG A C 1
ATOM 690 O O . ARG A 1 90 ? 3.132 3.025 -2.204 1.00 93.25 90 ARG A O 1
ATOM 697 N N . ARG A 1 91 ? 4.647 4.436 -3.041 1.00 89.38 91 ARG A N 1
ATOM 698 C CA . ARG A 1 91 ? 3.995 4.598 -4.354 1.00 89.38 91 ARG A CA 1
ATOM 699 C C . ARG A 1 91 ? 3.854 3.304 -5.170 1.00 89.38 91 ARG A C 1
ATOM 701 O O . ARG A 1 91 ? 3.079 3.271 -6.114 1.00 89.38 91 ARG A O 1
ATOM 708 N N . ASP A 1 92 ? 4.616 2.267 -4.839 1.00 88.88 92 ASP A N 1
ATOM 709 C CA . ASP A 1 92 ? 4.505 0.930 -5.433 1.00 88.88 92 ASP A CA 1
ATOM 710 C C . ASP A 1 92 ? 3.534 0.008 -4.668 1.00 88.88 92 ASP A C 1
ATOM 712 O O . ASP A 1 92 ? 3.437 -1.170 -4.995 1.00 88.88 92 ASP A O 1
ATOM 716 N N . GLY A 1 93 ? 2.824 0.527 -3.658 1.00 90.25 93 GLY A N 1
ATOM 717 C CA . GLY A 1 93 ? 1.882 -0.228 -2.828 1.00 90.25 93 GLY A CA 1
ATOM 718 C C . GLY A 1 93 ? 2.536 -1.000 -1.678 1.00 90.25 93 GLY A C 1
ATOM 719 O O . GLY A 1 93 ? 1.831 -1.628 -0.889 1.00 90.25 93 GLY A O 1
ATOM 720 N N . ALA A 1 94 ? 3.865 -0.955 -1.544 1.00 91.38 94 ALA A N 1
ATOM 721 C CA . ALA A 1 94 ? 4.570 -1.661 -0.480 1.00 91.38 94 ALA A CA 1
ATOM 722 C C . ALA A 1 94 ? 4.457 -0.939 0.871 1.00 91.38 94 ALA A C 1
ATOM 724 O O . ALA A 1 94 ? 4.647 0.278 0.946 1.00 91.38 94 ALA A O 1
ATOM 725 N N . LEU A 1 95 ? 4.231 -1.712 1.933 1.00 94.62 95 LEU A N 1
ATOM 726 C CA . LEU A 1 95 ? 4.194 -1.239 3.314 1.00 94.62 95 LEU A CA 1
ATOM 727 C C . LEU A 1 95 ? 5.575 -0.723 3.753 1.00 94.62 95 LEU A C 1
ATOM 729 O O . LEU A 1 95 ? 6.593 -1.379 3.528 1.00 94.62 95 LEU A O 1
ATOM 733 N N . ILE A 1 96 ? 5.599 0.447 4.387 1.00 95.38 96 ILE A N 1
ATOM 734 C CA . ILE A 1 96 ? 6.772 1.029 5.057 1.00 95.38 96 ILE A CA 1
ATOM 735 C C . ILE A 1 96 ? 6.715 0.719 6.544 1.00 95.38 96 ILE A C 1
ATOM 737 O O . ILE A 1 96 ? 7.693 0.237 7.109 1.00 95.38 96 ILE A O 1
ATOM 741 N N . TYR A 1 97 ? 5.569 0.992 7.165 1.00 94.12 97 TYR A N 1
ATOM 742 C CA . TYR A 1 97 ? 5.320 0.721 8.573 1.00 94.12 97 TYR A CA 1
ATOM 743 C C . TYR A 1 97 ? 3.867 0.324 8.797 1.00 94.12 97 TYR A C 1
ATOM 745 O O . TYR A 1 97 ? 2.973 0.785 8.087 1.00 94.12 97 TYR A O 1
ATOM 753 N N . ALA A 1 98 ? 3.659 -0.483 9.832 1.00 94.06 98 ALA A N 1
ATOM 754 C CA . ALA A 1 98 ? 2.372 -0.690 10.473 1.00 94.06 98 ALA A CA 1
ATOM 755 C C . ALA A 1 98 ? 2.522 -0.297 11.945 1.00 94.06 98 ALA A C 1
ATOM 757 O O . ALA A 1 98 ? 3.458 -0.748 12.611 1.00 94.06 98 ALA A O 1
ATOM 758 N N . ALA A 1 99 ? 1.642 0.569 12.434 1.00 91.62 99 ALA A N 1
ATOM 759 C CA . ALA A 1 99 ? 1.685 1.092 13.791 1.00 91.62 99 ALA A CA 1
ATOM 760 C C . ALA A 1 99 ? 0.282 1.171 14.395 1.00 91.62 99 ALA A C 1
ATOM 762 O O . ALA A 1 99 ? -0.727 1.070 13.698 1.00 91.62 99 ALA A O 1
ATOM 763 N N . ARG A 1 100 ? 0.232 1.370 15.709 1.00 88.81 100 ARG A N 1
ATOM 764 C CA . ARG A 1 100 ? -0.990 1.636 16.460 1.00 88.81 100 ARG A CA 1
ATOM 765 C C . ARG A 1 100 ? -0.779 2.915 17.268 1.00 88.81 100 ARG A C 1
ATOM 767 O O . ARG A 1 100 ? 0.215 3.015 17.984 1.00 88.81 100 ARG A O 1
ATOM 774 N N . ASP A 1 101 ? -1.698 3.870 17.170 1.00 80.12 101 ASP A N 1
ATOM 775 C CA . ASP A 1 101 ? -1.657 5.116 17.948 1.00 80.12 101 ASP A CA 1
ATOM 776 C C . ASP A 1 101 ? -2.052 4.830 19.409 1.00 80.12 101 ASP A C 1
ATOM 778 O O . ASP A 1 101 ? -3.193 5.020 19.820 1.00 80.12 101 ASP A O 1
ATOM 782 N N . GLU A 1 102 ? -1.123 4.333 20.227 1.00 65.44 102 GLU A N 1
ATOM 783 C CA . GLU A 1 102 ? -1.368 4.003 21.645 1.00 65.44 102 GLU A CA 1
ATOM 784 C C . GLU A 1 102 ? -1.394 5.224 22.595 1.00 65.44 102 GLU A C 1
ATOM 786 O O . GLU A 1 102 ? -1.340 5.065 23.811 1.00 65.44 102 GLU A O 1
ATOM 791 N N . ALA A 1 103 ? -1.534 6.456 22.093 1.00 53.31 103 ALA A N 1
ATOM 792 C CA . ALA A 1 103 ? -1.382 7.671 22.901 1.00 53.31 103 ALA A CA 1
ATOM 793 C C . ALA A 1 103 ? -2.550 8.664 22.764 1.00 53.31 103 ALA A C 1
ATOM 795 O O . ALA A 1 103 ? -2.429 9.704 22.124 1.00 53.31 103 ALA A O 1
ATOM 796 N N . ALA A 1 104 ? -3.669 8.383 23.437 1.00 45.19 104 ALA A N 1
ATOM 797 C CA . ALA A 1 104 ? -4.657 9.408 23.790 1.00 45.19 104 ALA A CA 1
ATOM 798 C C . ALA A 1 104 ? -5.426 9.046 25.073 1.00 45.19 104 ALA A C 1
ATOM 800 O O . ALA A 1 104 ? -6.653 9.042 25.103 1.00 45.19 104 ALA A O 1
ATOM 801 N N . LYS A 1 105 ? -4.710 8.752 26.163 1.00 42.12 105 LYS A N 1
ATOM 802 C CA . LYS A 1 105 ? -5.287 8.872 27.507 1.00 42.12 105 LYS A CA 1
ATOM 803 C C . LYS A 1 105 ? -4.528 9.969 28.253 1.00 42.12 105 LYS A C 1
ATOM 805 O O . LYS A 1 105 ? -3.434 9.694 28.737 1.00 42.12 105 LYS A O 1
ATOM 810 N N . PRO A 1 106 ? -5.045 11.209 28.344 1.00 43.56 106 PRO A N 1
ATOM 811 C CA . PRO A 1 106 ? -4.621 12.077 29.427 1.00 43.56 106 PRO A CA 1
ATOM 812 C C . PRO A 1 106 ? -5.102 11.413 30.721 1.00 43.56 106 PRO A C 1
ATOM 814 O O . PRO A 1 106 ? -6.302 11.253 30.946 1.00 43.56 106 PRO A O 1
ATOM 817 N N . GLU A 1 107 ? -4.158 10.924 31.519 1.00 47.41 107 GLU A N 1
ATOM 818 C CA . GLU A 1 107 ? -4.435 10.498 32.884 1.00 47.41 107 GLU A CA 1
ATOM 819 C C . GLU A 1 107 ? -4.925 11.725 33.661 1.00 47.41 107 GLU A C 1
ATOM 821 O O . GLU A 1 107 ? -4.267 12.766 33.682 1.00 47.41 107 GLU A O 1
ATOM 826 N N . THR A 1 108 ? -6.143 11.615 34.186 1.00 46.59 108 THR A N 1
ATOM 827 C CA . THR A 1 108 ? -6.778 12.580 35.091 1.00 46.59 108 THR A CA 1
ATOM 828 C C . THR A 1 108 ? -6.082 12.621 36.436 1.00 46.59 108 THR A C 1
ATOM 830 O O . THR A 1 108 ? -5.804 11.509 36.944 1.00 46.59 108 THR A O 1
#